Protein AF-K1TFQ2-F1 (afdb_monomer)

Structure (mmCIF, N/CA/C/O backbone):
data_AF-K1TFQ2-F1
#
_entry.id   AF-K1TFQ2-F1
#
loop_
_atom_site.group_PDB
_atom_site.id
_atom_site.type_symbol
_atom_site.label_atom_id
_atom_site.label_alt_id
_atom_site.label_comp_id
_atom_site.label_asym_id
_atom_site.label_entity_id
_atom_site.label_seq_id
_atom_site.pdbx_PDB_ins_code
_atom_site.Cartn_x
_atom_site.Cartn_y
_atom_site.Cartn_z
_atom_site.occupancy
_atom_site.B_iso_or_equiv
_atom_site.auth_seq_id
_atom_site.auth_comp_id
_atom_site.auth_asym_id
_atom_site.auth_atom_id
_atom_site.pdbx_PDB_model_num
ATOM 1 N N . SER A 1 1 ? -6.593 4.936 35.851 1.00 46.56 1 SER A N 1
ATOM 2 C CA . SER A 1 1 ? -6.297 5.916 34.790 1.00 46.56 1 SER A CA 1
ATOM 3 C C . SER A 1 1 ? -6.171 5.148 33.491 1.00 46.56 1 SER A C 1
ATOM 5 O O . SER A 1 1 ? -5.352 4.244 33.422 1.00 46.56 1 SER A O 1
ATOM 7 N N . GLY A 1 2 ? -7.039 5.404 32.510 1.00 50.91 2 GLY A N 1
ATOM 8 C CA . GLY A 1 2 ? -6.886 4.799 31.185 1.00 50.91 2 GLY A CA 1
ATOM 9 C C . GLY A 1 2 ? -5.691 5.446 30.497 1.00 50.91 2 GLY A C 1
ATOM 10 O O . GLY A 1 2 ? -5.613 6.673 30.462 1.00 50.91 2 GLY A O 1
ATOM 11 N N . ALA A 1 3 ? -4.729 4.653 30.035 1.00 63.53 3 ALA A N 1
ATOM 12 C CA . ALA A 1 3 ? -3.639 5.174 29.224 1.00 63.53 3 ALA A CA 1
ATOM 13 C C . ALA A 1 3 ? -4.240 5.732 27.926 1.00 63.53 3 ALA A C 1
ATOM 15 O O . ALA A 1 3 ? -4.935 5.014 27.211 1.00 63.53 3 ALA A O 1
ATOM 16 N N . ALA A 1 4 ? -4.027 7.019 27.656 1.00 76.44 4 ALA A N 1
ATOM 17 C CA . ALA A 1 4 ? -4.400 7.600 26.377 1.00 76.44 4 ALA A CA 1
ATOM 18 C C . ALA A 1 4 ? -3.464 7.036 25.302 1.00 76.44 4 ALA A C 1
ATOM 20 O O . ALA A 1 4 ? -2.246 7.018 25.491 1.00 76.44 4 ALA A O 1
ATOM 21 N N . ILE A 1 5 ? -4.030 6.580 24.187 1.00 80.94 5 ILE A N 1
ATOM 22 C CA . ILE A 1 5 ? -3.242 6.231 23.007 1.00 80.94 5 ILE A CA 1
ATOM 23 C C . ILE A 1 5 ? -2.685 7.556 22.461 1.00 80.94 5 ILE A C 1
ATOM 25 O O . ILE A 1 5 ? -3.471 8.477 22.220 1.00 80.94 5 ILE A O 1
ATOM 29 N N . PRO A 1 6 ? -1.356 7.715 22.334 1.00 88.88 6 PRO A N 1
ATOM 30 C CA . PRO A 1 6 ? -0.784 8.943 21.799 1.00 88.88 6 PRO A CA 1
ATOM 31 C C . PRO A 1 6 ? -1.190 9.130 20.332 1.00 88.88 6 PRO A C 1
ATOM 33 O O . PRO A 1 6 ? -1.504 8.165 19.634 1.00 88.88 6 PRO A O 1
ATOM 36 N N . ALA A 1 7 ? -1.143 10.374 19.850 1.00 89.94 7 ALA A N 1
ATOM 37 C CA . ALA A 1 7 ? -1.294 10.651 18.425 1.00 89.94 7 ALA A CA 1
ATOM 38 C C . ALA A 1 7 ? -0.266 9.841 17.616 1.00 89.94 7 ALA A C 1
ATOM 40 O O . ALA A 1 7 ? 0.888 9.723 18.029 1.00 89.94 7 ALA A O 1
ATOM 41 N N . ASP A 1 8 ? -0.715 9.259 16.500 1.00 92.56 8 ASP A N 1
ATOM 42 C CA . ASP A 1 8 ? 0.064 8.339 15.655 1.00 92.56 8 ASP A CA 1
ATOM 43 C C . ASP A 1 8 ? 0.614 7.094 16.388 1.00 92.56 8 ASP A C 1
ATOM 45 O O . ASP A 1 8 ? 1.499 6.401 15.883 1.00 92.56 8 ASP A O 1
ATOM 49 N N . GLY A 1 9 ? 0.076 6.777 17.571 1.00 93.44 9 GLY A N 1
ATOM 50 C CA . GLY A 1 9 ? 0.397 5.557 18.298 1.00 93.44 9 GLY A CA 1
ATOM 51 C C . GLY A 1 9 ? -0.069 4.319 17.536 1.00 93.44 9 GLY A C 1
ATOM 52 O O . GLY A 1 9 ? -1.244 4.192 17.200 1.00 93.44 9 GLY A O 1
ATOM 53 N N . LEU A 1 10 ? 0.854 3.388 17.290 1.00 94.12 10 LEU A N 1
ATOM 54 C CA . LEU A 1 10 ? 0.537 2.091 16.702 1.00 94.12 10 LEU A CA 1
ATOM 55 C C . LEU A 1 10 ? -0.326 1.276 17.675 1.00 94.12 10 LEU A C 1
ATOM 57 O O . LEU A 1 10 ? 0.073 1.058 18.818 1.00 94.12 10 LEU A O 1
ATOM 61 N N . ILE A 1 11 ? -1.486 0.818 17.204 1.00 94.44 11 ILE A N 1
ATOM 62 C CA . ILE A 1 11 ? -2.418 0.017 18.008 1.00 94.44 11 ILE A CA 1
ATOM 63 C C . ILE A 1 11 ? -2.222 -1.477 17.741 1.00 94.44 11 ILE A C 1
ATOM 65 O O . ILE A 1 11 ? -2.029 -2.252 18.673 1.00 94.44 11 ILE A O 1
ATOM 69 N N . GLU A 1 12 ? -2.236 -1.880 16.472 1.00 95.31 12 GLU A N 1
ATOM 70 C CA . GLU A 1 12 ? -2.120 -3.275 16.048 1.00 95.31 12 GLU A CA 1
ATOM 71 C C . GLU A 1 12 ? -1.421 -3.342 14.683 1.00 95.31 12 GLU A C 1
ATOM 73 O O . GLU A 1 12 ? -1.600 -2.456 13.847 1.00 95.31 12 GLU A O 1
ATOM 78 N N . ILE A 1 13 ? -0.632 -4.397 14.459 1.00 96.38 13 ILE A N 1
ATOM 79 C CA . ILE A 1 13 ? -0.143 -4.779 13.130 1.00 96.38 13 ILE A CA 1
ATOM 80 C C . ILE A 1 13 ? -0.963 -5.984 12.684 1.00 96.38 13 ILE A C 1
ATOM 82 O O . ILE A 1 13 ? -0.985 -7.005 13.372 1.00 96.38 13 ILE A O 1
ATOM 86 N N . ILE A 1 14 ? -1.600 -5.871 11.524 1.00 95.38 14 ILE A N 1
ATOM 87 C CA . ILE A 1 14 ? -2.332 -6.963 10.881 1.00 95.38 14 ILE A CA 1
ATOM 88 C C . ILE A 1 14 ? -1.629 -7.353 9.582 1.00 95.38 14 ILE A C 1
ATOM 90 O O . ILE A 1 14 ? -1.070 -6.503 8.894 1.00 95.38 14 ILE A O 1
ATOM 94 N N . THR A 1 15 ? -1.666 -8.638 9.242 1.00 94.12 15 THR A N 1
ATOM 95 C CA . THR A 1 15 ? -1.209 -9.153 7.946 1.00 94.12 15 THR A CA 1
ATOM 96 C C . THR A 1 15 ? -2.402 -9.661 7.153 1.00 94.12 15 THR A C 1
ATOM 98 O O . THR A 1 15 ? -3.350 -10.192 7.736 1.00 94.12 15 THR A O 1
ATOM 101 N N . LEU A 1 16 ? -2.343 -9.512 5.833 1.00 93.56 16 LEU A N 1
ATOM 102 C CA . LEU A 1 16 ? -3.382 -9.989 4.928 1.00 93.56 16 LEU A CA 1
ATOM 103 C C . LEU A 1 16 ? -3.280 -11.508 4.739 1.00 93.56 16 LEU A C 1
ATOM 105 O O . LEU A 1 16 ? -2.188 -12.078 4.766 1.00 93.56 16 LEU A O 1
ATOM 109 N N . ASP A 1 17 ? -4.427 -12.156 4.571 1.00 94.56 17 ASP A N 1
ATOM 110 C CA . ASP A 1 17 ? -4.510 -13.563 4.188 1.00 94.56 17 ASP A CA 1
ATOM 111 C C . ASP A 1 17 ? -4.261 -13.772 2.679 1.00 94.56 17 ASP A C 1
ATOM 113 O O . ASP A 1 17 ? -4.009 -12.832 1.926 1.00 94.56 17 ASP A O 1
ATOM 117 N N . GLU A 1 18 ? -4.353 -15.024 2.221 1.00 94.94 18 GLU A N 1
ATOM 118 C CA . GLU A 1 18 ? -4.174 -15.401 0.808 1.00 94.94 18 GLU A CA 1
ATOM 119 C C . GLU A 1 18 ? -5.174 -14.736 -0.157 1.00 94.94 18 GLU A C 1
ATOM 121 O O . GLU A 1 18 ? -4.938 -14.705 -1.363 1.00 94.94 18 GLU A O 1
ATOM 126 N N . ASN A 1 19 ? -6.278 -14.190 0.364 1.00 93.94 19 ASN A N 1
ATOM 127 C CA . ASN A 1 19 ? -7.296 -13.475 -0.400 1.00 93.94 19 ASN A CA 1
ATOM 128 C C . ASN A 1 19 ? -7.154 -11.948 -0.276 1.00 93.94 19 ASN A C 1
ATOM 130 O O . ASN A 1 19 ? -8.052 -11.222 -0.712 1.00 93.94 19 ASN A O 1
ATOM 134 N N . GLY A 1 20 ? -6.078 -11.451 0.345 1.00 91.81 20 GLY A N 1
ATOM 135 C CA . GLY A 1 20 ? -5.851 -10.023 0.550 1.00 91.81 20 GLY A CA 1
ATOM 136 C C . GLY A 1 20 ? -6.750 -9.400 1.621 1.00 91.81 20 GLY A C 1
ATOM 137 O O . GLY A 1 20 ? -7.012 -8.200 1.566 1.00 91.81 20 GLY A O 1
ATOM 138 N N . LYS A 1 21 ? -7.264 -10.183 2.580 1.00 93.50 21 LYS A N 1
ATOM 139 C CA . LYS A 1 21 ? -8.178 -9.696 3.628 1.00 93.50 21 LYS A CA 1
ATOM 140 C C . LYS A 1 21 ? -7.545 -9.757 5.012 1.00 93.50 21 LYS A C 1
ATOM 142 O O . LYS A 1 21 ? -6.765 -10.650 5.323 1.00 93.50 21 LYS A O 1
ATOM 147 N N . ALA A 1 22 ? -7.936 -8.823 5.874 1.00 93.06 22 ALA A N 1
ATOM 148 C CA . ALA A 1 22 ? -7.613 -8.851 7.295 1.00 93.06 22 ALA A CA 1
ATOM 149 C C . ALA A 1 22 ? -8.721 -8.199 8.125 1.00 93.06 22 ALA A C 1
ATOM 151 O O . ALA A 1 22 ? -9.635 -7.553 7.612 1.00 93.06 22 ALA A O 1
ATOM 152 N N . THR A 1 23 ? -8.658 -8.390 9.438 1.00 92.25 23 THR A N 1
ATOM 153 C CA . THR A 1 23 ? -9.571 -7.765 10.395 1.00 92.25 23 THR A CA 1
ATOM 154 C C . THR A 1 23 ? -8.778 -7.369 11.628 1.00 92.25 23 THR A C 1
ATOM 156 O O . THR A 1 23 ? -8.041 -8.190 12.173 1.00 92.25 23 THR A O 1
ATOM 159 N N . VAL A 1 24 ? -8.942 -6.118 12.057 1.00 92.06 24 VAL A N 1
ATOM 160 C CA . VAL A 1 24 ? -8.416 -5.616 13.332 1.00 92.06 24 VAL A CA 1
ATOM 161 C C . VAL A 1 24 ? -9.147 -6.333 14.464 1.00 92.06 24 VAL A C 1
ATOM 163 O O . VAL A 1 24 ? -10.379 -6.386 14.461 1.00 92.06 24 VAL A O 1
ATOM 166 N N . LYS A 1 25 ? -8.400 -6.922 15.401 1.00 90.50 25 LYS A N 1
ATOM 167 C CA . LYS A 1 25 ? -8.971 -7.704 16.512 1.00 90.50 25 LYS A CA 1
ATOM 168 C C . LYS A 1 25 ? -9.045 -6.907 17.805 1.00 90.50 25 LYS A C 1
ATOM 170 O 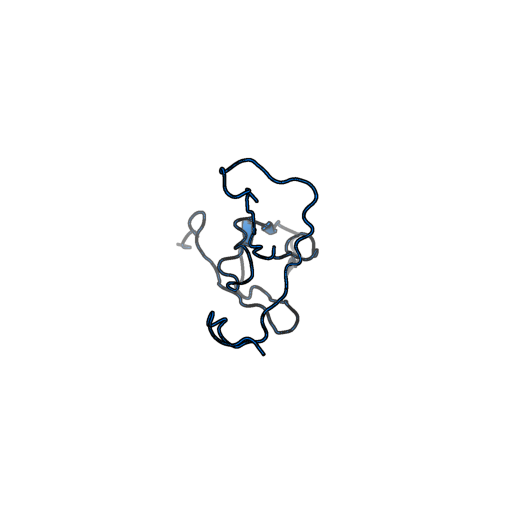O . LYS A 1 25 ? -9.770 -7.304 18.712 1.00 90.50 25 LYS A O 1
ATOM 175 N N . THR A 1 26 ? -8.27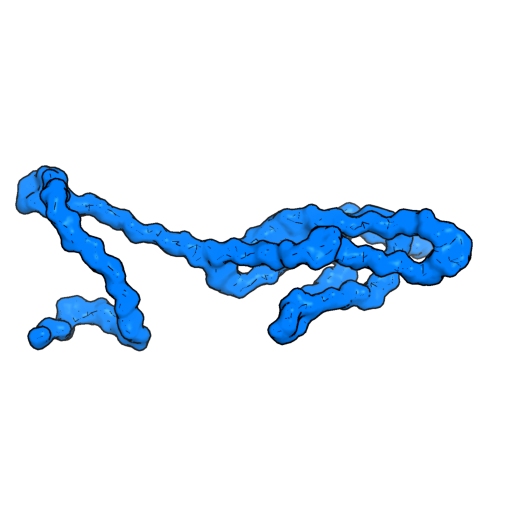8 -5.825 17.900 1.00 89.75 26 THR A N 1
ATOM 176 C CA . THR A 1 26 ? -8.289 -4.937 19.058 1.00 89.75 26 THR A CA 1
ATOM 177 C C . THR A 1 26 ? -9.646 -4.254 19.194 1.00 89.75 26 THR A C 1
ATOM 179 O O . THR A 1 26 ? -10.1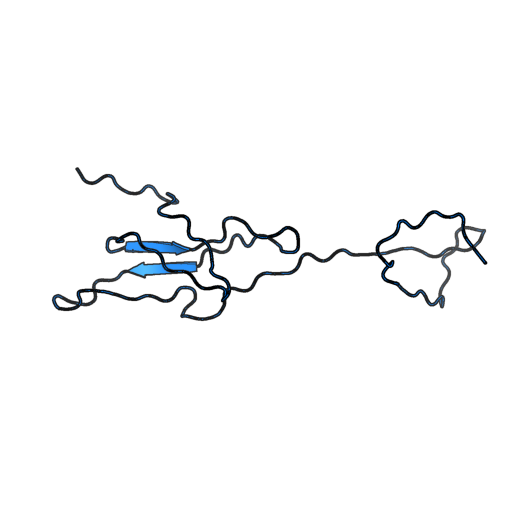23 -3.624 18.253 1.00 89.75 26 THR A O 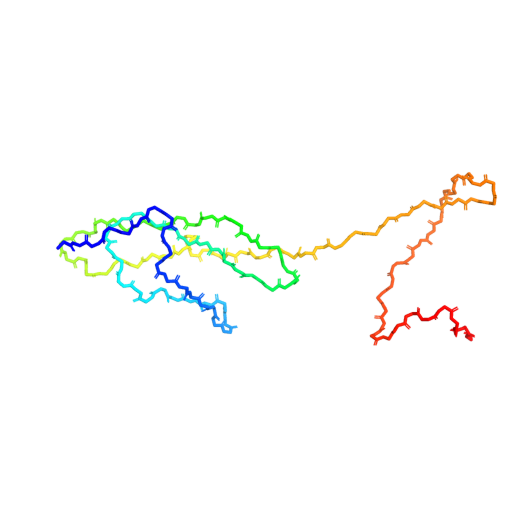1
ATOM 182 N N . ASP A 1 27 ? -10.241 -4.330 20.385 1.00 86.00 27 ASP A N 1
ATOM 183 C CA . ASP A 1 27 ? -11.429 -3.548 20.720 1.00 86.00 27 ASP A CA 1
ATOM 184 C C . ASP A 1 27 ? -11.051 -2.065 20.820 1.00 86.00 27 ASP A C 1
ATOM 186 O O . ASP A 1 27 ? -10.329 -1.641 21.729 1.00 86.00 27 ASP A O 1
ATOM 190 N N . LEU A 1 28 ? -11.523 -1.270 19.861 1.00 86.00 28 LEU A N 1
ATOM 191 C CA . LEU A 1 28 ? -11.230 0.158 19.786 1.00 86.00 28 LEU A CA 1
ATOM 192 C C . LEU A 1 28 ? -12.319 0.971 20.500 1.00 86.00 28 LEU A C 1
ATOM 194 O O . LEU A 1 28 ? -13.508 0.750 20.253 1.00 86.00 28 LEU A O 1
ATOM 198 N N . PRO A 1 29 ? -11.954 1.931 21.372 1.00 85.25 29 PRO A N 1
ATOM 199 C CA . PRO A 1 29 ? -12.926 2.888 21.878 1.00 85.25 29 PRO A CA 1
ATOM 200 C C . PRO A 1 29 ? -13.463 3.782 20.749 1.00 85.25 29 PRO A C 1
ATOM 202 O O . PRO A 1 29 ? -12.917 3.843 19.651 1.00 85.25 29 PRO A O 1
ATOM 205 N N . MET A 1 30 ? -14.550 4.503 21.027 1.00 86.38 30 MET A N 1
ATOM 206 C CA . MET A 1 30 ? -15.069 5.506 20.093 1.00 86.38 30 MET A CA 1
ATOM 207 C C . MET A 1 30 ? -14.020 6.594 19.858 1.00 86.38 30 MET A C 1
ATOM 209 O O . MET A 1 30 ? -13.403 7.084 20.809 1.00 86.38 30 MET A O 1
ATOM 213 N N . GLY A 1 31 ? -13.834 6.982 18.600 1.00 88.81 31 GLY A N 1
ATOM 214 C CA . GLY A 1 31 ? -12.788 7.919 18.217 1.00 88.81 31 GLY A CA 1
ATOM 215 C C . GLY A 1 31 ? -12.403 7.834 16.747 1.00 88.81 31 GLY A C 1
ATOM 216 O O . GLY A 1 31 ? -12.958 7.057 15.970 1.00 88.81 31 GLY A O 1
ATOM 217 N N . SER A 1 32 ? -11.433 8.667 16.380 1.00 92.50 32 SER A N 1
ATOM 218 C CA . SER A 1 32 ? -10.865 8.731 15.036 1.00 92.50 32 SER A CA 1
ATOM 219 C C . SER A 1 32 ? -9.529 8.001 14.983 1.00 92.50 32 SER A C 1
ATOM 221 O O . SER A 1 32 ? -8.627 8.264 15.778 1.00 92.50 32 SER A O 1
ATOM 223 N N . TYR A 1 33 ? -9.409 7.121 14.001 1.00 94.38 33 TYR A N 1
ATOM 224 C CA . TYR A 1 33 ? -8.250 6.293 13.712 1.00 94.38 33 TYR A CA 1
ATOM 225 C C . TYR A 1 33 ? -7.920 6.393 12.228 1.00 94.38 33 TYR A C 1
ATOM 227 O O . TYR A 1 33 ? -8.641 7.017 11.446 1.00 94.38 33 TYR A O 1
ATOM 235 N N . TYR A 1 34 ? -6.835 5.747 11.829 1.00 96.00 34 TYR A N 1
ATOM 236 C CA . TYR A 1 34 ? -6.555 5.500 10.428 1.00 96.00 34 TYR A CA 1
ATOM 237 C C . TYR A 1 34 ? -5.826 4.170 10.260 1.00 96.00 34 TYR A C 1
ATOM 239 O O . TYR A 1 34 ? -5.124 3.710 11.164 1.00 96.00 34 TYR A O 1
ATOM 247 N N . VAL A 1 35 ? -5.979 3.579 9.085 1.00 96.06 35 VAL A N 1
ATOM 248 C CA . VAL A 1 35 ? -5.170 2.458 8.610 1.00 96.06 35 VAL A CA 1
ATOM 249 C C . VAL A 1 35 ? -4.129 3.012 7.646 1.00 96.06 35 VAL A C 1
ATOM 251 O O . VAL A 1 35 ? -4.426 3.913 6.868 1.00 96.06 35 VAL A O 1
ATOM 254 N N . LYS A 1 36 ? -2.902 2.503 7.717 1.00 95.69 36 LYS A N 1
ATOM 255 C CA . LYS A 1 36 ? -1.845 2.797 6.747 1.00 95.69 36 LYS A CA 1
ATOM 256 C C . LYS A 1 36 ? -1.053 1.536 6.452 1.00 95.69 36 LYS A C 1
ATOM 258 O O . LYS A 1 36 ? -0.947 0.664 7.321 1.00 95.69 36 LYS A O 1
ATOM 263 N N . GLU A 1 37 ? -0.481 1.461 5.262 1.00 96.19 37 GLU A N 1
ATOM 264 C CA . GLU A 1 37 ? 0.486 0.421 4.942 1.00 96.19 37 GLU A CA 1
ATOM 265 C C . GLU A 1 37 ? 1.785 0.676 5.729 1.00 96.19 37 GLU A C 1
ATOM 267 O O . GLU A 1 37 ? 2.192 1.816 5.956 1.00 96.19 37 GLU A O 1
ATOM 272 N N . LEU A 1 38 ? 2.403 -0.388 6.245 1.00 95.56 38 LEU A N 1
ATOM 273 C CA . LEU A 1 38 ? 3.656 -0.302 7.013 1.00 95.56 38 LEU A CA 1
ATOM 274 C C . LEU A 1 38 ? 4.838 -0.936 6.279 1.00 95.56 38 LEU A C 1
ATOM 276 O O . LEU A 1 38 ? 5.986 -0.595 6.557 1.00 95.56 38 LEU A O 1
ATOM 280 N N . ALA A 1 39 ? 4.553 -1.887 5.395 1.00 93.88 39 ALA A N 1
ATOM 281 C CA . ALA A 1 39 ? 5.517 -2.601 4.580 1.00 93.88 39 ALA A CA 1
ATOM 282 C C . ALA A 1 39 ? 4.790 -3.218 3.382 1.00 93.88 39 ALA A C 1
ATOM 284 O O . ALA A 1 39 ? 3.645 -3.650 3.515 1.00 93.88 39 ALA A O 1
ATOM 285 N N . THR A 1 40 ? 5.494 -3.302 2.259 1.00 93.38 40 THR A N 1
ATOM 286 C CA . THR A 1 40 ? 5.068 -3.999 1.044 1.00 93.38 40 THR A CA 1
ATOM 287 C C . THR A 1 40 ? 6.244 -4.816 0.496 1.00 93.38 40 THR A C 1
ATOM 289 O O . THR A 1 40 ? 7.357 -4.740 1.027 1.00 93.38 40 THR A O 1
ATOM 292 N N . ASP A 1 41 ? 5.996 -5.647 -0.509 1.00 90.56 41 ASP A N 1
ATOM 293 C CA . ASP A 1 41 ? 7.038 -6.436 -1.177 1.00 90.56 41 ASP A CA 1
ATOM 294 C C . ASP A 1 41 ? 7.914 -5.546 -2.090 1.00 90.56 41 ASP A C 1
ATOM 296 O O . ASP A 1 41 ? 7.483 -4.482 -2.525 1.00 90.56 41 ASP A O 1
ATOM 300 N N . GLU A 1 42 ? 9.146 -5.970 -2.399 1.00 89.25 42 GLU A N 1
ATOM 301 C CA . GLU A 1 42 ? 10.123 -5.193 -3.184 1.00 89.25 42 GLU A CA 1
ATOM 302 C C . GLU A 1 42 ? 9.650 -4.784 -4.591 1.00 89.25 42 GLU A C 1
ATOM 304 O O . GLU A 1 42 ? 10.206 -3.859 -5.187 1.00 89.25 42 GLU A O 1
ATOM 309 N N . HIS A 1 43 ? 8.625 -5.451 -5.121 1.00 90.50 43 HIS A N 1
ATOM 310 C CA . HIS A 1 43 ? 8.042 -5.137 -6.424 1.00 90.50 43 HIS A CA 1
ATOM 311 C C . HIS A 1 43 ? 7.042 -3.969 -6.392 1.00 90.50 43 HIS A C 1
ATOM 313 O O . HIS A 1 43 ? 6.589 -3.549 -7.460 1.00 90.50 43 HIS A O 1
ATOM 319 N N . TYR A 1 44 ? 6.691 -3.444 -5.215 1.00 93.44 44 TYR A N 1
ATOM 320 C CA . TYR A 1 44 ? 5.697 -2.383 -5.046 1.00 93.44 44 TYR A CA 1
ATOM 321 C C . TYR A 1 44 ? 6.271 -1.151 -4.343 1.00 93.44 44 TYR A C 1
ATOM 323 O O . TYR A 1 44 ? 7.261 -1.206 -3.611 1.00 93.44 44 TYR A O 1
ATOM 331 N N . ILE A 1 45 ? 5.630 -0.013 -4.577 1.00 93.25 45 ILE A N 1
ATOM 332 C CA . ILE A 1 45 ? 5.901 1.242 -3.883 1.00 93.25 45 ILE A CA 1
ATOM 333 C C . ILE A 1 45 ? 5.111 1.229 -2.573 1.00 93.25 45 ILE A C 1
ATOM 335 O O . ILE A 1 45 ? 3.895 1.080 -2.599 1.00 93.25 45 ILE A O 1
ATOM 339 N N . LEU A 1 46 ? 5.793 1.411 -1.436 1.00 94.12 46 LEU A N 1
ATOM 340 C CA . LEU A 1 46 ? 5.129 1.556 -0.137 1.00 94.12 46 LEU A CA 1
ATOM 341 C C . LEU A 1 46 ? 4.227 2.796 -0.147 1.00 94.12 46 LEU A C 1
ATOM 343 O O . LEU A 1 46 ? 4.719 3.908 -0.368 1.00 94.12 46 LEU A O 1
ATOM 347 N N . ASN A 1 47 ? 2.936 2.609 0.126 1.00 93.50 47 ASN A N 1
ATOM 348 C CA . ASN A 1 47 ? 1.976 3.704 0.152 1.00 93.50 47 ASN A CA 1
ATOM 349 C C . ASN A 1 47 ? 1.871 4.334 1.558 1.00 93.50 47 ASN A C 1
ATOM 351 O O . ASN A 1 47 ? 1.423 3.703 2.515 1.00 93.50 47 ASN A O 1
ATOM 355 N N . ASP A 1 48 ? 2.240 5.615 1.676 1.00 94.19 48 ASP A N 1
ATOM 356 C CA . ASP A 1 48 ? 2.137 6.402 2.918 1.00 94.19 48 ASP A CA 1
ATOM 357 C C . ASP A 1 48 ? 0.724 6.986 3.174 1.00 94.19 48 ASP A C 1
ATOM 359 O O . ASP A 1 48 ? 0.514 7.728 4.146 1.00 94.19 48 ASP A O 1
ATOM 363 N N . GLU A 1 49 ? -0.259 6.684 2.320 1.00 96.00 49 GLU A N 1
ATOM 364 C CA . GLU A 1 49 ? -1.646 7.123 2.475 1.00 96.00 49 GLU A CA 1
ATOM 365 C C . GLU A 1 49 ? -2.275 6.601 3.778 1.00 96.00 49 GLU A C 1
ATOM 367 O O . GLU A 1 49 ? -2.086 5.461 4.211 1.00 96.00 49 GLU A O 1
ATOM 372 N N . LYS A 1 50 ? -3.045 7.479 4.429 1.00 97.06 50 LYS A N 1
ATOM 373 C CA . LYS A 1 50 ? -3.797 7.173 5.647 1.00 97.06 50 LYS A CA 1
ATOM 374 C C . LYS A 1 50 ? -5.279 7.070 5.304 1.00 97.06 50 LYS A C 1
ATOM 376 O O . LYS A 1 50 ? -5.899 8.079 4.976 1.00 97.06 50 LYS A O 1
ATOM 381 N N . TYR A 1 51 ? -5.857 5.889 5.481 1.00 96.56 51 TYR A N 1
ATOM 382 C CA . TYR A 1 51 ? -7.288 5.642 5.319 1.00 96.56 51 TYR A CA 1
ATOM 383 C C . TYR A 1 51 ? -8.012 5.896 6.646 1.00 96.56 51 TYR A C 1
ATOM 385 O O . TYR A 1 51 ? -7.836 5.112 7.585 1.00 96.56 51 TYR A O 1
ATOM 393 N N . PRO A 1 52 ? -8.796 6.979 6.782 1.00 95.56 52 PRO A N 1
ATOM 394 C CA . PRO A 1 52 ? -9.449 7.313 8.040 1.00 95.56 52 PRO A CA 1
ATOM 395 C C . PRO A 1 52 ? -10.541 6.297 8.399 1.00 95.56 52 PRO A C 1
ATOM 397 O O . PRO A 1 52 ? -11.275 5.811 7.543 1.00 95.56 52 PRO A O 1
ATOM 400 N N . VAL A 1 53 ? -10.672 6.012 9.693 1.00 92.62 53 VAL A N 1
ATOM 401 C CA . VAL A 1 53 ? -11.721 5.161 10.271 1.00 92.62 53 VAL A CA 1
ATOM 402 C C . VAL A 1 53 ? -12.268 5.875 11.501 1.00 92.62 53 VAL A C 1
ATOM 404 O O . VAL A 1 53 ? -11.517 6.168 12.430 1.00 92.62 53 VAL A O 1
ATOM 407 N N . VAL A 1 54 ? -13.567 6.173 11.525 1.00 89.94 54 VAL A N 1
ATOM 408 C CA . VAL A 1 54 ? -14.192 6.923 12.625 1.00 89.94 54 VAL A CA 1
ATOM 409 C C . VAL A 1 54 ? -15.283 6.088 13.277 1.00 89.94 54 VAL A C 1
ATOM 411 O O . VAL A 1 54 ? -16.321 5.827 12.677 1.00 89.94 54 VAL A O 1
ATOM 414 N N . PHE A 1 55 ? -15.058 5.697 14.528 1.00 86.44 55 PHE A N 1
ATOM 415 C CA . PHE A 1 55 ? -16.069 5.037 15.344 1.00 86.44 55 PHE A CA 1
ATOM 416 C C . PHE A 1 55 ? -16.904 6.092 16.063 1.00 86.44 55 PHE A C 1
ATOM 418 O O . PHE A 1 55 ? -16.481 6.657 17.075 1.00 86.44 55 PHE A O 1
ATOM 425 N N . GLU A 1 56 ? -18.089 6.357 15.520 1.00 83.81 56 GLU A N 1
ATOM 426 C CA . GLU A 1 56 ? -19.076 7.247 16.121 1.00 83.81 56 GLU A CA 1
ATOM 427 C C . GLU A 1 56 ? -20.109 6.475 16.943 1.00 83.81 56 GLU A C 1
ATOM 429 O O . GLU A 1 56 ? -20.381 5.291 16.727 1.00 83.81 56 GLU A O 1
ATOM 434 N N . TYR A 1 57 ? -20.718 7.176 17.896 1.00 78.44 57 TYR A N 1
ATOM 435 C CA . TYR A 1 57 ? -21.773 6.613 18.721 1.00 78.44 57 TYR A CA 1
ATOM 436 C C . TYR A 1 57 ? -23.024 6.313 17.884 1.00 78.44 57 TYR A C 1
ATOM 438 O O . TYR A 1 57 ? -23.713 7.223 17.428 1.00 78.44 57 TYR A O 1
ATOM 446 N N . ALA A 1 58 ? -23.352 5.030 17.743 1.00 77.31 58 ALA A N 1
ATOM 447 C CA . ALA A 1 58 ? -24.471 4.552 16.930 1.00 77.31 58 ALA A CA 1
ATOM 448 C C . ALA A 1 58 ? -25.755 4.249 17.739 1.00 77.31 58 ALA A C 1
ATOM 450 O O . ALA A 1 58 ? -26.621 3.513 17.267 1.00 77.31 58 ALA A O 1
ATOM 451 N N . GLY A 1 59 ? -25.892 4.794 18.956 1.00 77.44 59 GLY A N 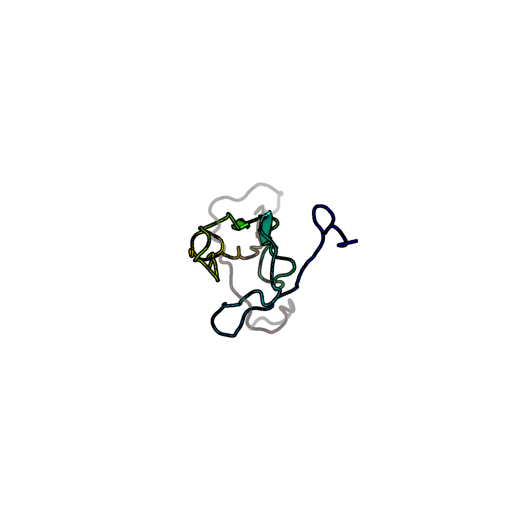1
ATOM 452 C CA . GLY A 1 59 ? -27.063 4.598 19.827 1.00 77.44 59 GLY A CA 1
ATOM 453 C C . GLY A 1 59 ? -26.870 3.565 20.947 1.00 77.44 59 GLY A C 1
ATOM 454 O O . GLY A 1 59 ? -25.922 2.786 20.930 1.00 77.44 59 GLY A O 1
ATOM 455 N N . GLN A 1 60 ? -27.779 3.571 21.935 1.00 73.69 60 GLN A N 1
ATOM 456 C CA . GLN A 1 60 ? -27.673 2.746 23.158 1.00 73.69 60 GLN A CA 1
ATOM 457 C C . GLN A 1 60 ? -27.769 1.236 22.892 1.00 73.69 60 GLN A C 1
ATOM 459 O O . GLN A 1 60 ? -27.229 0.455 23.669 1.00 73.69 60 GLN A O 1
ATOM 464 N N . ASP A 1 61 ? -28.411 0.839 21.791 1.00 76.94 61 ASP A N 1
ATOM 465 C CA . ASP A 1 61 ? -28.666 -0.565 21.447 1.00 76.94 61 ASP A CA 1
ATOM 466 C C . ASP A 1 61 ? -27.672 -1.136 20.415 1.00 76.94 61 ASP A C 1
ATOM 468 O O . ASP A 1 61 ? -27.749 -2.314 20.057 1.00 76.94 61 ASP A O 1
ATOM 472 N N . THR A 1 62 ? -26.716 -0.333 19.931 1.00 71.88 62 THR A N 1
ATOM 473 C CA . THR A 1 62 ? -25.741 -0.770 18.919 1.00 71.88 62 THR A CA 1
ATOM 474 C C . THR A 1 62 ? -24.464 -1.264 19.590 1.00 71.88 62 THR A C 1
ATOM 476 O O . THR A 1 62 ? -23.567 -0.490 19.910 1.00 71.88 62 THR A O 1
ATOM 479 N N . ALA A 1 63 ? -24.374 -2.581 19.790 1.00 66.06 63 ALA A N 1
ATOM 480 C CA . ALA A 1 63 ? -23.241 -3.215 20.470 1.00 66.06 63 ALA A CA 1
ATOM 481 C C . ALA A 1 63 ? -21.950 -3.285 19.628 1.00 66.06 63 ALA A C 1
ATOM 483 O O . ALA A 1 63 ? -20.871 -3.442 20.191 1.00 66.06 63 ALA A O 1
ATOM 484 N N . LEU A 1 64 ? -22.044 -3.201 18.293 1.00 66.50 64 LEU A N 1
ATOM 485 C CA . LEU A 1 64 ? -20.891 -3.313 17.396 1.00 66.50 64 LEU A CA 1
ATOM 486 C C . LEU A 1 64 ? -21.071 -2.438 16.150 1.00 66.50 64 LEU A C 1
ATOM 488 O O . LEU A 1 64 ? -21.973 -2.676 15.347 1.00 66.50 64 LEU A O 1
ATOM 492 N N . VAL A 1 65 ? -20.174 -1.470 15.958 1.00 75.44 65 VAL A N 1
ATOM 493 C CA . VAL A 1 65 ? -20.061 -0.704 14.711 1.00 75.44 65 VAL A CA 1
ATOM 494 C C . VAL A 1 65 ? -19.018 -1.397 13.837 1.00 75.44 65 VAL A C 1
ATOM 496 O O . VAL A 1 65 ? -17.843 -1.447 14.190 1.00 75.44 65 VAL A O 1
ATOM 499 N N . LYS A 1 66 ? -19.443 -1.973 12.708 1.00 79.56 66 LYS A N 1
ATOM 500 C CA . LYS A 1 66 ? -18.522 -2.498 11.690 1.00 79.56 66 LYS A CA 1
ATOM 501 C C . LYS A 1 66 ? -18.230 -1.396 10.683 1.00 79.56 66 LYS A C 1
ATOM 503 O O . LYS A 1 66 ? -19.164 -0.860 10.096 1.00 79.56 66 LYS A O 1
ATOM 508 N N . ILE A 1 67 ? -16.953 -1.098 10.477 1.00 86.12 67 ILE A N 1
ATOM 509 C CA . ILE A 1 67 ? -16.497 -0.099 9.510 1.00 86.12 67 ILE A CA 1
ATOM 510 C C . ILE A 1 67 ? -15.590 -0.799 8.510 1.00 86.12 67 ILE A C 1
ATOM 512 O O . ILE A 1 67 ? -14.664 -1.508 8.904 1.00 86.12 67 ILE A O 1
ATOM 516 N N . ASN A 1 68 ? -15.871 -0.601 7.226 1.00 90.88 68 ASN A N 1
ATOM 517 C CA . ASN A 1 68 ? -14.952 -0.994 6.171 1.00 90.88 68 ASN A CA 1
ATOM 518 C C . ASN A 1 68 ? -13.952 0.141 5.958 1.00 90.88 68 ASN A C 1
ATOM 520 O O . ASN A 1 68 ? -14.338 1.303 5.856 1.00 90.88 68 ASN A O 1
ATOM 524 N N . VAL A 1 69 ? -12.671 -0.202 5.893 1.00 93.25 69 VAL A N 1
ATOM 525 C CA . VAL A 1 69 ? -11.627 0.746 5.493 1.00 93.25 69 VAL A CA 1
ATOM 526 C C . VAL A 1 69 ? -11.837 1.101 4.022 1.00 93.25 69 VAL A C 1
ATOM 528 O O . VAL A 1 69 ? -12.285 0.246 3.257 1.00 93.25 69 VAL A O 1
ATOM 531 N N . ASN A 1 70 ? -11.516 2.340 3.638 1.00 94.44 70 ASN A N 1
ATOM 532 C CA . ASN A 1 70 ? -11.633 2.819 2.256 1.00 94.44 70 ASN A CA 1
ATOM 533 C C . ASN A 1 70 ? -13.047 2.618 1.673 1.00 94.44 70 ASN A C 1
ATOM 535 O O . ASN A 1 70 ? -13.209 2.209 0.530 1.00 94.44 70 ASN A O 1
ATOM 539 N N . ASP A 1 71 ? -14.078 2.783 2.507 1.00 90.75 71 ASP A N 1
ATOM 540 C CA . ASP A 1 71 ? -15.487 2.541 2.164 1.00 90.75 71 ASP A CA 1
ATOM 541 C C . ASP A 1 71 ? -15.796 1.125 1.627 1.00 90.75 71 ASP A C 1
ATOM 543 O O . ASP A 1 71 ? -16.877 0.863 1.102 1.00 90.75 71 ASP A O 1
ATOM 547 N N . GLY A 1 72 ? -14.886 0.167 1.839 1.00 91.00 72 GLY A N 1
ATOM 548 C CA . GLY A 1 72 ? -14.983 -1.199 1.320 1.00 91.00 72 GLY A CA 1
ATOM 549 C C . GLY A 1 72 ? -14.374 -1.398 -0.067 1.00 91.00 72 GLY A C 1
ATOM 550 O O . GLY A 1 72 ? -14.363 -2.533 -0.545 1.00 91.00 72 GLY A O 1
ATOM 551 N N . GLU A 1 73 ? -13.841 -0.343 -0.680 1.00 93.88 73 GLU A N 1
ATOM 552 C CA . GLU A 1 73 ? -13.092 -0.425 -1.929 1.00 93.88 73 GLU A CA 1
ATOM 553 C C . GLU A 1 73 ? -11.686 -0.992 -1.696 1.00 93.88 73 GLU A C 1
ATOM 555 O O . GLU A 1 73 ? -11.113 -0.909 -0.603 1.00 93.88 73 GLU A O 1
ATOM 560 N N . ALA A 1 74 ? -11.114 -1.577 -2.748 1.00 92.62 74 ALA A N 1
ATOM 561 C CA . ALA A 1 74 ? -9.765 -2.121 -2.694 1.00 92.62 74 ALA A CA 1
ATOM 562 C C . ALA A 1 74 ? -8.737 -1.016 -2.400 1.00 92.62 74 ALA A C 1
ATOM 564 O O . ALA A 1 74 ? -8.817 0.087 -2.934 1.00 92.62 74 ALA A O 1
ATOM 565 N N . ILE A 1 75 ? -7.759 -1.339 -1.557 1.00 93.56 75 ILE A N 1
ATOM 566 C CA . ILE A 1 75 ? -6.546 -0.538 -1.392 1.00 93.56 75 ILE A CA 1
ATOM 567 C C . ILE A 1 75 ? -5.532 -1.111 -2.380 1.00 93.56 75 ILE A C 1
ATOM 569 O O . ILE A 1 75 ? -5.118 -2.264 -2.244 1.00 93.56 75 ILE A O 1
ATOM 573 N N . GLU A 1 76 ? -5.207 -0.344 -3.417 1.00 92.38 76 GLU A N 1
ATOM 574 C CA . GLU A 1 76 ? -4.323 -0.788 -4.495 1.00 92.38 76 GLU A CA 1
ATOM 575 C C . GLU A 1 76 ? -2.851 -0.547 -4.150 1.00 92.38 76 GLU A C 1
ATOM 577 O O . GLU A 1 76 ? -2.498 0.442 -3.510 1.00 92.38 76 GLU A O 1
ATOM 582 N N . ASN A 1 77 ? -1.992 -1.455 -4.616 1.00 91.50 77 ASN A N 1
ATOM 583 C CA . ASN A 1 77 ? -0.543 -1.317 -4.536 1.00 91.50 77 ASN A CA 1
ATOM 584 C C . ASN A 1 77 ? 0.014 -0.909 -5.906 1.00 91.50 77 ASN A C 1
ATOM 586 O O . ASN A 1 77 ? -0.345 -1.495 -6.931 1.00 91.50 77 ASN A O 1
ATOM 590 N N . GLU A 1 78 ? 0.910 0.077 -5.930 1.00 92.38 78 GLU A N 1
ATOM 591 C CA . GLU A 1 78 ? 1.534 0.550 -7.167 1.00 92.38 78 GLU A CA 1
ATOM 592 C C . GLU A 1 78 ? 2.815 -0.242 -7.454 1.00 92.38 78 GLU A C 1
ATOM 594 O O . GLU A 1 78 ? 3.700 -0.340 -6.607 1.00 92.38 78 GLU A O 1
ATOM 599 N N . LEU A 1 79 ? 2.926 -0.827 -8.652 1.00 91.56 79 LEU A N 1
ATOM 600 C CA . LEU A 1 79 ? 4.132 -1.548 -9.064 1.00 91.56 79 LEU A CA 1
A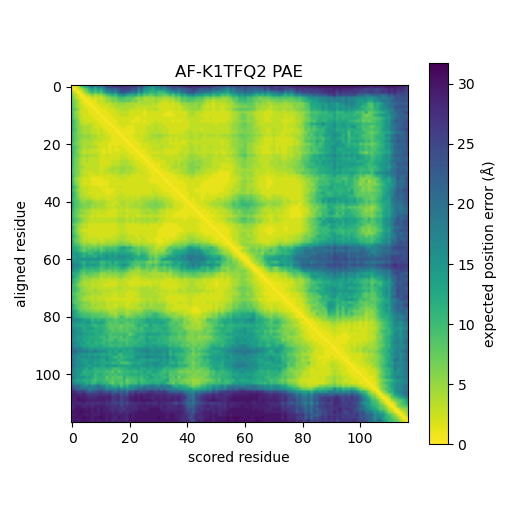TOM 601 C C . LEU A 1 79 ? 5.318 -0.595 -9.228 1.00 91.56 79 LEU A C 1
ATOM 603 O O . LEU A 1 79 ? 5.222 0.454 -9.868 1.00 91.56 79 LEU A O 1
ATOM 607 N N . LEU A 1 80 ? 6.475 -1.020 -8.735 1.00 89.38 80 LEU A N 1
ATOM 608 C CA . LEU A 1 80 ? 7.732 -0.328 -8.952 1.00 89.38 80 LEU A CA 1
ATOM 609 C C . LEU A 1 80 ? 8.231 -0.586 -10.385 1.00 89.38 80 LEU A C 1
ATOM 611 O O . LEU A 1 80 ? 8.613 -1.704 -10.737 1.00 89.38 80 LEU A O 1
ATOM 615 N N . TYR A 1 81 ? 8.272 0.460 -11.216 1.00 85.06 81 TYR A N 1
ATOM 616 C CA . TYR A 1 81 ? 8.779 0.377 -12.590 1.00 85.06 81 TYR A CA 1
ATOM 617 C C . TYR A 1 81 ? 10.170 0.998 -12.750 1.00 85.06 81 TYR A C 1
ATOM 619 O O . TYR A 1 81 ? 10.432 2.127 -12.339 1.00 85.06 81 TYR A O 1
ATOM 627 N N . GLY A 1 82 ? 11.056 0.274 -13.438 1.00 81.31 82 GLY A N 1
ATOM 628 C CA . GLY A 1 82 ? 12.320 0.811 -13.941 1.00 81.31 82 GLY A CA 1
ATOM 629 C C . GLY A 1 82 ? 12.154 1.529 -15.284 1.00 81.31 82 GLY A C 1
ATOM 630 O O . GLY A 1 82 ? 11.235 1.243 -16.050 1.00 81.31 82 GLY A O 1
ATOM 631 N N . SER A 1 83 ? 13.085 2.430 -15.608 1.00 84.38 83 SER A N 1
ATOM 632 C CA . SER A 1 83 ? 13.162 3.071 -16.927 1.00 84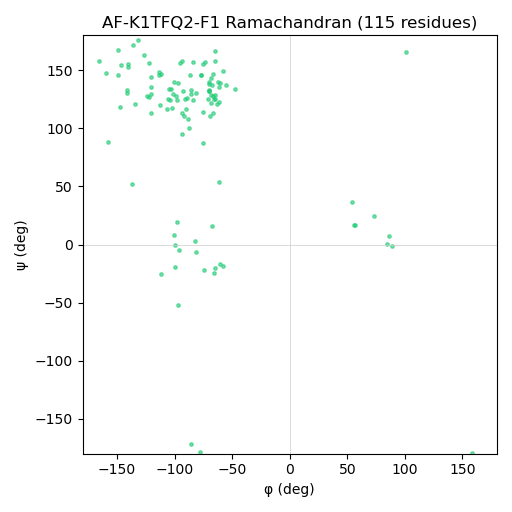.38 83 SER A CA 1
ATOM 633 C C . SER A 1 83 ? 14.503 2.790 -17.605 1.00 84.38 83 SER A C 1
ATOM 635 O O . SER A 1 83 ? 15.545 2.713 -16.955 1.00 84.38 83 SER A O 1
ATOM 637 N N . VAL A 1 84 ? 14.480 2.632 -18.931 1.00 87.12 84 VAL A N 1
ATOM 638 C CA . VAL A 1 84 ? 15.677 2.465 -19.768 1.00 87.12 84 VAL A CA 1
ATOM 639 C C . VAL A 1 84 ? 15.681 3.576 -20.811 1.00 87.12 84 VAL A C 1
ATOM 641 O O . VAL A 1 84 ? 14.704 3.758 -21.534 1.00 87.12 84 VAL A O 1
ATOM 644 N N . SER A 1 85 ? 16.781 4.322 -20.900 1.00 90.69 85 SER A N 1
ATOM 645 C CA . SER A 1 85 ? 16.962 5.385 -21.892 1.00 90.69 85 SER A CA 1
ATOM 646 C C . SER A 1 85 ? 18.392 5.390 -22.435 1.00 90.69 85 SER A C 1
ATOM 648 O O . SER A 1 85 ? 19.319 4.904 -21.787 1.00 90.69 85 SER A O 1
ATOM 650 N N . GLY A 1 86 ? 18.580 5.912 -23.650 1.00 90.81 86 GLY A N 1
ATOM 651 C CA . GLY A 1 86 ? 19.892 5.983 -24.289 1.00 90.81 86 GLY A CA 1
ATOM 652 C C . GLY A 1 86 ? 19.916 6.924 -25.491 1.00 90.81 86 GLY A C 1
ATOM 653 O O . GLY A 1 86 ? 18.883 7.216 -26.090 1.00 90.81 86 GLY A O 1
ATOM 654 N N . LYS A 1 87 ? 21.116 7.397 -25.850 1.00 94.31 87 LYS A N 1
ATOM 655 C CA . LYS A 1 87 ? 21.365 8.238 -27.030 1.00 94.31 87 LYS A CA 1
ATOM 656 C C . LYS A 1 87 ? 22.205 7.459 -28.036 1.00 94.31 87 LYS A C 1
ATOM 658 O O . LYS A 1 87 ? 23.329 7.071 -27.727 1.00 94.31 87 LYS A O 1
ATOM 663 N N . LYS A 1 88 ? 21.684 7.258 -29.248 1.00 94.75 88 LYS A N 1
ATOM 664 C CA . LYS A 1 88 ? 22.455 6.655 -30.339 1.00 94.75 88 LYS A CA 1
ATOM 665 C C . LYS A 1 88 ? 23.256 7.731 -31.066 1.00 94.75 88 LYS A C 1
ATOM 667 O O . LYS A 1 88 ? 22.695 8.745 -31.477 1.00 94.75 88 LYS A O 1
ATOM 672 N N . VAL A 1 89 ? 24.550 7.478 -31.242 1.00 96.44 89 VAL A N 1
ATOM 673 C CA . VAL A 1 89 ? 25.457 8.333 -32.016 1.00 96.44 89 VAL A CA 1
ATOM 674 C C . VAL A 1 89 ? 26.215 7.549 -33.087 1.00 96.44 89 VAL A C 1
ATOM 676 O O . VAL A 1 89 ? 26.224 6.307 -33.046 1.00 96.44 89 VAL A O 1
ATOM 679 N N . ASP A 1 90 ? 26.782 8.262 -34.057 1.00 95.38 90 ASP A N 1
ATOM 680 C CA . ASP A 1 90 ? 27.725 7.748 -35.056 1.00 95.38 90 ASP A CA 1
ATOM 681 C C . ASP A 1 90 ? 29.183 7.764 -34.546 1.00 95.38 90 ASP A C 1
ATOM 683 O O . ASP A 1 90 ? 29.430 8.001 -33.362 1.00 95.38 90 ASP A O 1
ATOM 687 N N . GLU A 1 91 ? 30.150 7.479 -35.427 1.00 95.88 91 GLU A N 1
ATOM 688 C CA . GLU A 1 91 ? 31.586 7.470 -35.095 1.00 95.88 91 GLU A CA 1
ATOM 689 C C . GLU A 1 91 ? 32.146 8.850 -34.713 1.00 95.88 91 GLU A C 1
ATOM 691 O O . GLU A 1 91 ? 33.157 8.934 -34.017 1.00 95.88 91 GLU A O 1
ATOM 696 N N . ASN A 1 92 ? 31.456 9.921 -35.105 1.00 95.94 92 ASN A N 1
ATOM 697 C CA . ASN A 1 92 ? 31.829 11.304 -34.828 1.00 95.94 92 ASN A CA 1
ATOM 698 C C . ASN A 1 92 ? 31.110 11.865 -33.585 1.00 95.94 92 ASN A C 1
ATOM 700 O O . ASN A 1 92 ? 31.397 12.982 -33.155 1.00 95.94 92 ASN A O 1
ATOM 704 N N . GLY A 1 93 ? 30.190 11.101 -32.983 1.00 94.38 93 GLY A N 1
ATOM 705 C CA . GLY A 1 93 ? 29.395 11.519 -31.827 1.00 94.38 93 GLY A CA 1
ATOM 706 C C . GLY A 1 93 ? 28.110 12.278 -32.184 1.00 94.38 93 GLY A C 1
ATOM 707 O O . GLY A 1 93 ? 27.417 12.765 -31.279 1.00 94.38 93 GLY A O 1
ATOM 708 N N . GLU A 1 94 ? 27.755 12.362 -33.466 1.00 96.38 94 GLU A N 1
ATOM 709 C CA . GLU A 1 94 ? 26.522 12.997 -33.930 1.00 96.38 94 GLU A CA 1
ATOM 710 C C . GLU A 1 94 ? 25.315 12.081 -33.707 1.00 96.38 94 GLU A C 1
ATOM 712 O O . GLU A 1 94 ? 25.414 10.857 -33.765 1.00 96.38 94 GLU A O 1
ATOM 717 N N . ALA A 1 95 ? 24.151 12.663 -33.403 1.00 96.56 95 ALA A N 1
ATOM 718 C CA . ALA A 1 95 ? 22.956 11.891 -33.075 1.00 96.56 95 ALA A CA 1
ATOM 719 C C . ALA A 1 95 ? 22.398 11.156 -34.304 1.00 96.56 95 ALA A C 1
ATOM 721 O O . ALA A 1 95 ? 22.171 11.764 -35.348 1.00 96.56 95 ALA A O 1
ATOM 722 N N . LEU A 1 96 ? 22.097 9.865 -34.149 1.00 95.19 96 LEU A N 1
ATOM 723 C CA . LEU A 1 96 ? 21.519 9.041 -35.211 1.00 95.19 96 LEU A CA 1
ATOM 724 C C . LEU A 1 96 ? 20.015 8.843 -35.010 1.00 95.19 96 LEU A C 1
ATOM 726 O O . LEU A 1 96 ? 19.584 8.226 -34.034 1.00 95.19 96 LEU A O 1
ATOM 730 N N . ALA A 1 97 ? 19.228 9.328 -35.970 1.00 94.00 97 ALA A N 1
ATOM 731 C CA . ALA A 1 97 ? 17.781 9.143 -36.027 1.00 94.00 97 ALA A CA 1
ATOM 732 C C . ALA A 1 97 ? 17.390 7.915 -36.871 1.00 94.00 97 ALA A C 1
ATOM 734 O O . ALA A 1 97 ? 18.139 7.473 -37.738 1.00 94.00 97 ALA A O 1
ATOM 735 N N . GLY A 1 98 ? 16.191 7.376 -36.631 1.00 92.12 98 GLY A N 1
ATOM 736 C CA . GLY A 1 98 ? 15.609 6.295 -37.441 1.00 92.12 98 GLY A CA 1
ATOM 737 C C . GLY A 1 98 ? 16.031 4.872 -37.058 1.00 92.12 98 GLY A C 1
ATOM 738 O O . GLY A 1 98 ? 15.559 3.919 -37.672 1.00 92.12 98 GLY A O 1
ATOM 739 N N . ALA A 1 99 ? 16.878 4.700 -36.038 1.00 92.19 99 ALA A N 1
ATOM 740 C CA . ALA A 1 99 ? 17.196 3.381 -35.499 1.00 92.19 99 ALA A CA 1
ATOM 741 C C . ALA A 1 99 ? 15.993 2.779 -34.749 1.00 92.19 99 ALA A C 1
ATOM 743 O O . ALA A 1 99 ? 15.330 3.466 -33.971 1.00 92.19 99 ALA A O 1
ATOM 744 N N . VAL A 1 100 ? 15.753 1.481 -34.945 1.00 92.62 100 VAL A N 1
ATOM 745 C CA . VAL A 1 100 ? 14.737 0.703 -34.222 1.00 92.62 100 VAL A CA 1
ATOM 746 C C . VAL A 1 100 ? 15.449 -0.200 -33.220 1.00 92.62 100 VAL A C 1
ATOM 748 O O . VAL A 1 100 ? 16.347 -0.952 -33.594 1.00 92.62 100 VAL A O 1
ATOM 751 N N . ILE A 1 101 ? 15.069 -0.110 -31.945 1.00 88.56 101 ILE A N 1
A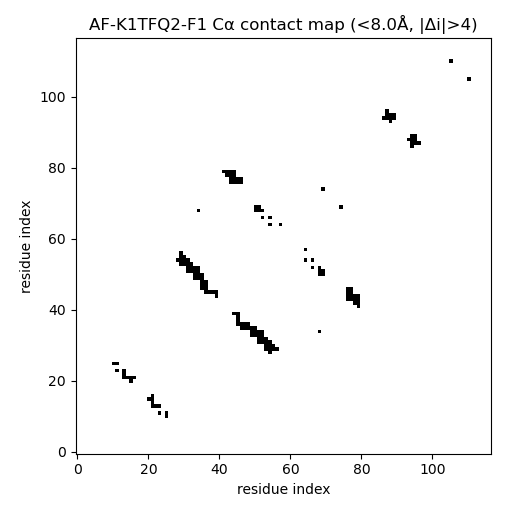TOM 752 C CA . ILE A 1 101 ? 15.700 -0.846 -30.842 1.00 88.56 101 ILE A CA 1
ATOM 753 C C . ILE A 1 101 ? 14.621 -1.657 -30.124 1.00 88.56 101 ILE A C 1
ATOM 755 O O . ILE A 1 101 ? 13.595 -1.107 -29.733 1.00 88.56 101 ILE A O 1
ATOM 759 N N . GLY A 1 102 ? 14.852 -2.961 -29.957 1.00 89.38 102 GLY A N 1
ATOM 760 C CA . GLY A 1 102 ? 14.004 -3.839 -29.152 1.00 89.38 102 GLY A CA 1
ATOM 761 C C . GLY A 1 102 ? 14.567 -4.019 -27.743 1.00 89.38 102 GLY A C 1
ATOM 762 O O . GLY A 1 102 ? 15.776 -4.180 -27.579 1.00 89.38 102 GLY A O 1
ATOM 763 N N . LEU A 1 103 ? 13.692 -4.017 -26.737 1.00 89.94 103 LEU A N 1
ATOM 764 C CA . LEU A 1 103 ? 14.011 -4.446 -25.375 1.00 89.94 103 LEU A CA 1
ATOM 765 C C . LEU A 1 103 ? 13.542 -5.893 -25.206 1.00 89.94 103 LEU A C 1
ATOM 767 O O . LEU A 1 103 ? 12.372 -6.195 -25.434 1.00 89.94 103 LEU A O 1
ATOM 771 N N . PHE A 1 104 ? 14.446 -6.782 -24.806 1.00 84.12 104 PHE A N 1
ATOM 772 C CA . PHE A 1 104 ? 14.162 -8.206 -24.643 1.00 84.12 104 PHE A CA 1
ATOM 773 C C . PHE A 1 104 ? 14.428 -8.618 -23.198 1.00 84.12 104 PHE A C 1
ATOM 775 O O . PHE A 1 104 ? 15.453 -8.251 -22.625 1.00 84.12 104 PHE A O 1
ATOM 782 N N . LYS A 1 105 ? 13.513 -9.398 -22.613 1.00 84.75 105 LYS A N 1
ATOM 783 C CA . LYS A 1 105 ? 13.736 -10.031 -21.311 1.00 84.75 105 LYS A CA 1
ATOM 784 C C . LYS A 1 105 ? 14.828 -11.090 -21.470 1.00 84.75 105 LYS A C 1
ATOM 786 O O . LYS A 1 105 ? 14.726 -11.948 -22.346 1.00 84.75 105 LYS A O 1
ATOM 791 N N . THR A 1 106 ? 15.856 -11.056 -20.631 1.00 77.38 106 THR A N 1
ATOM 792 C CA . THR A 1 106 ? 16.811 -12.164 -20.545 1.00 77.38 106 THR A CA 1
ATOM 793 C C . THR A 1 106 ? 16.108 -13.359 -19.898 1.00 77.38 106 THR A C 1
ATOM 795 O O . THR A 1 106 ? 15.446 -13.196 -18.875 1.00 77.38 106 THR A O 1
ATOM 798 N N . ALA A 1 107 ? 16.235 -14.564 -20.464 1.00 68.06 107 ALA A N 1
ATOM 799 C CA . ALA A 1 107 ? 16.021 -15.774 -19.661 1.00 68.06 107 ALA A CA 1
ATOM 800 C C . ALA A 1 107 ? 17.007 -15.733 -18.478 1.00 68.06 107 ALA A C 1
ATOM 802 O O . ALA A 1 107 ? 18.071 -15.149 -18.658 1.00 68.06 107 ALA A O 1
ATOM 803 N N . ASP A 1 108 ? 16.669 -16.298 -17.313 1.00 57.72 108 ASP A N 1
ATOM 804 C CA . ASP A 1 108 ? 17.380 -16.164 -16.017 1.00 57.72 108 ASP A CA 1
ATOM 805 C C . ASP A 1 108 ? 18.844 -16.684 -15.988 1.00 57.72 108 ASP A C 1
ATOM 807 O O . ASP A 1 108 ? 19.227 -17.514 -15.163 1.00 57.72 108 ASP A O 1
ATOM 811 N N . LYS A 1 109 ? 19.696 -16.221 -16.903 1.00 55.25 109 LYS A N 1
ATOM 812 C CA . LYS A 1 109 ? 21.136 -16.445 -16.972 1.00 55.25 109 LYS A CA 1
ATOM 813 C C . LYS A 1 109 ? 21.810 -15.158 -17.425 1.00 55.25 109 LYS A C 1
ATOM 815 O O . LYS A 1 109 ? 21.371 -14.507 -18.371 1.00 55.25 109 LYS A O 1
ATOM 820 N N . GLU A 1 110 ? 22.873 -14.815 -16.707 1.00 51.44 110 GLU A N 1
ATOM 821 C CA . GLU A 1 110 ? 23.688 -13.624 -16.914 1.00 51.44 110 GLU A CA 1
ATOM 822 C C . GLU A 1 110 ? 24.063 -13.426 -18.385 1.00 51.44 110 GLU A C 1
ATOM 824 O O . GLU A 1 110 ? 24.518 -14.346 -19.067 1.00 51.44 110 GLU A O 1
ATOM 829 N N . PHE A 1 111 ? 23.912 -12.192 -18.863 1.00 48.91 111 PHE A N 1
ATOM 830 C CA . PHE A 1 111 ? 24.430 -11.779 -20.157 1.00 48.91 111 PHE A CA 1
ATOM 831 C C . PHE A 1 111 ? 25.951 -11.604 -20.033 1.00 48.91 111 PHE A C 1
ATOM 833 O O . PHE A 1 111 ? 26.438 -10.514 -19.732 1.00 48.91 111 PHE A O 1
ATOM 840 N N . THR A 1 112 ? 26.727 -12.670 -20.234 1.00 50.41 112 THR A N 1
ATOM 841 C CA . THR A 1 112 ? 28.165 -12.524 -20.482 1.00 50.41 112 THR A CA 1
ATOM 842 C C . THR A 1 112 ? 28.353 -12.172 -21.956 1.00 50.41 112 THR A C 1
ATOM 844 O O . THR A 1 112 ? 27.779 -12.787 -22.850 1.00 50.41 112 THR A O 1
ATOM 847 N N . LYS A 1 113 ? 29.134 -11.125 -22.228 1.00 52.44 113 LYS A N 1
ATOM 848 C CA . LYS A 1 113 ? 29.324 -10.505 -23.556 1.00 52.44 113 LYS A CA 1
ATOM 849 C C . LYS A 1 113 ? 30.058 -11.399 -24.582 1.00 52.44 113 LYS A C 1
ATOM 851 O O . LYS A 1 113 ? 30.541 -10.904 -25.591 1.00 52.44 113 LYS A O 1
ATOM 856 N N . GLU A 1 114 ? 30.161 -12.696 -24.316 1.00 47.97 114 GLU A N 1
ATOM 857 C CA . GLU A 1 114 ? 31.093 -13.650 -24.921 1.00 47.97 114 GLU A CA 1
ATOM 858 C C . GLU A 1 114 ? 30.372 -14.970 -25.255 1.00 47.97 114 GLU A C 1
ATOM 860 O O . GLU A 1 114 ? 30.786 -16.043 -24.825 1.00 47.97 114 GLU A O 1
ATOM 865 N N . THR A 1 115 ? 29.249 -14.950 -25.977 1.00 33.97 115 THR A N 1
ATOM 866 C CA . THR A 1 115 ? 28.810 -16.149 -26.723 1.00 33.97 115 THR A CA 1
ATOM 867 C C . THR A 1 115 ? 27.866 -15.772 -27.863 1.00 33.97 115 THR A C 1
ATOM 869 O O . THR A 1 115 ? 26.649 -15.738 -27.713 1.00 33.97 115 THR A O 1
ATOM 872 N N . HIS A 1 116 ? 28.444 -15.481 -29.027 1.00 40.84 116 HIS A N 1
ATOM 873 C CA . HIS A 1 116 ? 27.734 -15.516 -30.303 1.00 40.84 116 HIS A CA 1
ATOM 874 C C . HIS A 1 116 ? 28.037 -16.850 -30.999 1.00 40.84 116 HIS A C 1
ATOM 87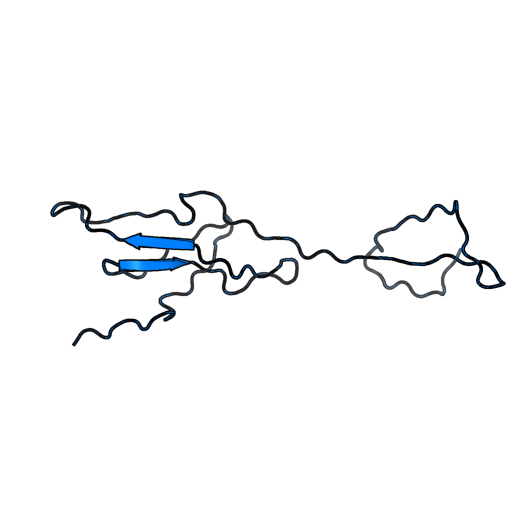6 O O . HIS A 1 116 ? 29.207 -17.199 -31.170 1.00 40.84 116 HIS A O 1
ATOM 882 N N . LEU A 1 117 ? 26.988 -17.564 -31.413 1.00 35.56 117 LEU A N 1
ATOM 883 C CA . LEU A 1 117 ? 26.979 -18.368 -32.637 1.00 35.56 117 LEU A CA 1
ATOM 884 C C . LEU A 1 117 ? 25.954 -17.742 -33.581 1.00 35.56 117 LEU A C 1
ATOM 886 O O . LEU A 1 117 ? 24.881 -17.343 -33.071 1.00 35.56 117 LEU A O 1
#

Radius of gyration: 25.81 Å; Cα contacts (8 Å, |Δi|>4): 82; chains: 1; bounding box: 60×31×72 Å

Secondary structure (DSSP, 8-state):
-PPPPPTT---------TTS-----S-PPSEEEEEE-----TTEEPP--EEEEEE----TT-------GGGG---PPEE---------B-TTSPBPPS------PPPSS---S----

Foldseek 3Di:
DDDDQDVVRDDDDWDADPVRDDDDPDDDDFAKDWDAFDDDDPQFDGDRDTFIDGRDDPDPPDPDDDDDTPNVDDDDTHTDDDDDDDFDADPVRHGDPDDDDDDDDDDPDDPDVDDDD

Mean predicted aligned error: 9.9 Å

InterPro domains:
  IPR013783 Immunoglobulin-like fold [G3DSA:2.60.40.10] (4-80)
  IPR041033 SpaA-like, prealbumin fold domain subgroup 1 [PF17802] (14-61)

Organism: NCBI:txid408170

Sequence (117 aa):
SGAAIPADGLIEIITLDENGKATVKTDLPMGSYYVKELATDEHYILNDEKYPVVFEYAGQDTALVKINVNDGEAIENELLYGSVSGKKVDENGEALAGAVIGLFKTADKEFTKETHL

pLDDT: mean 85.17, std 14.66, range [33.97, 97.06]

Solvent-accessible surface area (backbone atoms only — not comparable to full-atom values): 8732 Å² total; per-residue (Å²): 132,85,83,76,80,56,89,93,54,87,85,80,89,83,69,64,48,100,83,73,49,73,75,87,80,74,89,73,73,79,44,82,49,64,49,61,65,90,79,67,60,93,60,38,51,75,52,86,60,68,41,67,44,73,47,70,90,75,58,98,84,55,91,73,88,85,79,59,62,61,86,64,51,85,85,84,79,48,72,61,78,86,85,86,88,88,83,57,56,53,97,85,65,49,80,57,81,89,77,85,84,85,89,75,86,75,66,104,61,83,88,65,99,79,76,85,132